Protein AF-A0A5P9CYV8-F1 (afdb_monomer_lite)

Radius of gyration: 15.43 Å; chains: 1; bounding box: 30×13×52 Å

Structure (mmCIF, N/CA/C/O backbone):
data_AF-A0A5P9CYV8-F1
#
_entry.id   AF-A0A5P9CYV8-F1
#
loop_
_atom_site.group_PDB
_atom_site.id
_atom_site.type_symbol
_atom_site.label_atom_id
_atom_site.label_alt_id
_atom_site.label_comp_id
_atom_site.label_asym_id
_atom_site.label_entity_id
_atom_site.label_seq_id
_atom_site.pdbx_PDB_ins_code
_atom_site.Cartn_x
_atom_site.Cartn_y
_atom_site.Cartn_z
_atom_site.occupancy
_atom_site.B_iso_or_equiv
_atom_site.auth_seq_id
_atom_site.auth_comp_id
_atom_site.auth_asym_id
_atom_site.auth_atom_id
_atom_site.pdbx_PDB_model_num
ATOM 1 N N . MET A 1 1 ? -5.800 1.726 15.466 1.00 60.00 1 MET A N 1
ATOM 2 C CA . MET A 1 1 ? -5.494 0.384 14.906 1.00 60.00 1 MET A CA 1
ATOM 3 C C . MET A 1 1 ? -5.027 0.480 13.454 1.00 60.00 1 MET A C 1
ATOM 5 O O . MET A 1 1 ? -4.096 -0.232 13.100 1.00 60.00 1 MET A O 1
ATOM 9 N N . LEU A 1 2 ? -5.589 1.397 12.657 1.00 83.44 2 LEU A N 1
ATOM 10 C CA . LEU A 1 2 ? -5.229 1.591 11.247 1.00 83.44 2 LEU A CA 1
ATOM 11 C C . LEU A 1 2 ? -3.946 2.411 11.001 1.00 83.44 2 LEU A C 1
ATOM 13 O O . LEU A 1 2 ? -3.371 2.280 9.933 1.00 83.44 2 LEU A O 1
ATOM 17 N N . GLU A 1 3 ? -3.422 3.168 11.972 1.00 89.56 3 GLU A N 1
ATOM 18 C CA . GLU A 1 3 ? -2.228 4.034 11.785 1.00 89.56 3 GLU A CA 1
ATOM 19 C C . GLU A 1 3 ? -0.994 3.297 11.221 1.00 89.56 3 GLU A C 1
ATOM 21 O O . GLU A 1 3 ? -0.223 3.833 10.421 1.00 89.56 3 GLU A O 1
ATOM 26 N N . LYS A 1 4 ? -0.796 2.029 11.613 1.00 90.88 4 LYS A N 1
ATOM 27 C CA . LYS A 1 4 ? 0.292 1.197 11.070 1.00 90.88 4 LYS A CA 1
ATOM 28 C C . LYS A 1 4 ? 0.042 0.798 9.614 1.00 90.88 4 LYS A C 1
ATOM 30 O O . LYS A 1 4 ? 0.993 0.708 8.843 1.00 90.88 4 LYS A O 1
ATOM 35 N N . LEU A 1 5 ? -1.220 0.575 9.250 1.00 90.44 5 LEU A N 1
ATOM 36 C CA . LEU A 1 5 ? -1.628 0.292 7.876 1.00 90.44 5 LEU A CA 1
ATOM 37 C C . LEU A 1 5 ? -1.494 1.544 7.010 1.00 90.44 5 LEU A C 1
ATOM 39 O O . LEU A 1 5 ? -0.915 1.463 5.936 1.00 90.44 5 LEU A O 1
ATOM 43 N N . GLU A 1 6 ? -1.895 2.711 7.512 1.00 92.38 6 GLU A N 1
ATOM 44 C CA . GLU A 1 6 ? -1.694 3.999 6.836 1.00 92.38 6 GLU A CA 1
ATOM 45 C C . GLU A 1 6 ? -0.210 4.273 6.561 1.00 92.38 6 GLU A C 1
ATOM 47 O O . GLU A 1 6 ? 0.159 4.654 5.450 1.00 92.38 6 GLU A O 1
ATOM 52 N N . THR A 1 7 ? 0.658 4.006 7.542 1.00 94.38 7 THR A N 1
ATOM 5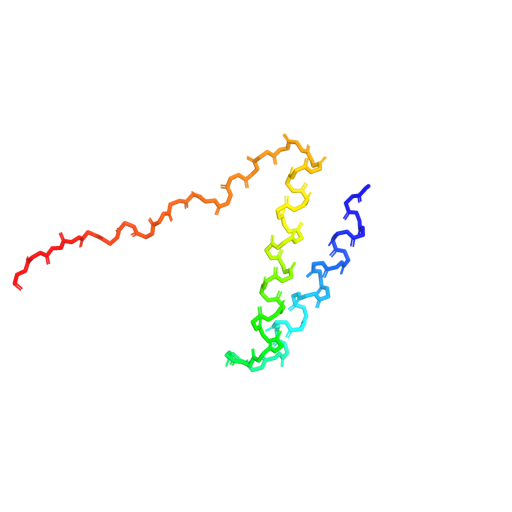3 C CA . THR A 1 7 ? 2.114 4.140 7.379 1.00 94.38 7 THR A CA 1
ATOM 54 C C . THR A 1 7 ? 2.650 3.183 6.310 1.00 94.38 7 THR A C 1
ATOM 56 O O . THR A 1 7 ? 3.423 3.591 5.443 1.00 94.38 7 THR A O 1
ATOM 59 N N . GLY A 1 8 ? 2.218 1.917 6.330 1.00 94.00 8 GLY A N 1
ATOM 60 C CA . GLY A 1 8 ? 2.589 0.933 5.310 1.00 94.00 8 GLY A CA 1
ATOM 61 C C . GLY A 1 8 ? 2.115 1.334 3.910 1.00 94.00 8 GLY A C 1
ATOM 62 O O . GLY A 1 8 ? 2.877 1.250 2.948 1.00 94.00 8 GLY A O 1
ATOM 63 N N . ARG A 1 9 ? 0.885 1.848 3.807 1.00 93.94 9 ARG A N 1
ATOM 64 C CA . ARG A 1 9 ? 0.275 2.318 2.560 1.00 93.94 9 ARG A CA 1
ATOM 65 C C . ARG A 1 9 ? 1.018 3.513 1.977 1.00 93.94 9 ARG A C 1
ATOM 67 O O . ARG A 1 9 ? 1.261 3.563 0.772 1.00 93.94 9 ARG A O 1
ATOM 74 N N . ALA A 1 10 ? 1.402 4.467 2.825 1.00 94.69 10 ALA A N 1
ATOM 75 C CA . ALA A 1 10 ? 2.203 5.615 2.419 1.00 94.69 10 ALA A CA 1
ATOM 76 C C . ALA A 1 10 ? 3.569 5.175 1.867 1.00 94.69 10 ALA A C 1
ATOM 78 O O . ALA A 1 10 ? 3.982 5.658 0.813 1.00 94.69 10 ALA A O 1
ATOM 79 N N . GLY A 1 11 ? 4.220 4.205 2.519 1.00 95.88 11 GLY A N 1
ATOM 80 C CA . GLY A 1 11 ? 5.475 3.620 2.042 1.00 95.88 11 GLY A CA 1
ATOM 81 C C . GLY A 1 11 ? 5.331 2.9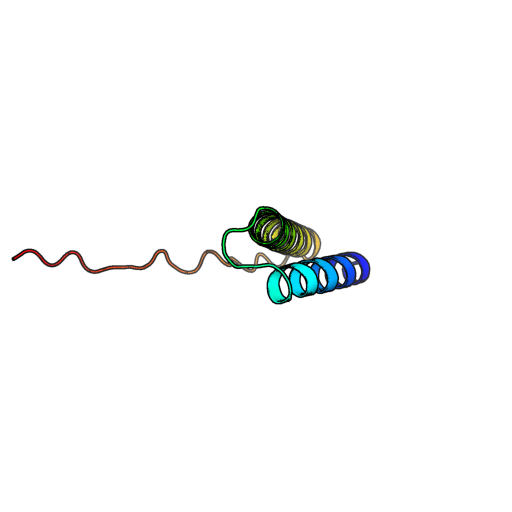16 0.690 1.00 95.88 11 GLY A C 1
ATOM 82 O O . GLY A 1 11 ? 6.106 3.182 -0.226 1.00 95.88 11 GLY A O 1
ATOM 83 N N . ALA A 1 12 ? 4.304 2.078 0.523 1.00 94.19 12 ALA A N 1
ATOM 84 C CA . ALA A 1 12 ? 4.025 1.416 -0.752 1.00 94.19 12 ALA A CA 1
ATOM 85 C C . ALA A 1 12 ? 3.733 2.436 -1.869 1.00 94.19 12 ALA A C 1
ATOM 87 O O . ALA A 1 12 ? 4.290 2.344 -2.960 1.00 94.19 12 ALA A O 1
ATOM 88 N N . THR A 1 13 ? 2.950 3.476 -1.572 1.00 93.44 13 THR A N 1
ATOM 89 C CA . THR A 1 13 ? 2.661 4.568 -2.516 1.00 93.44 13 THR A CA 1
ATOM 90 C C . THR A 1 13 ? 3.925 5.318 -2.931 1.00 93.44 13 THR A C 1
ATOM 92 O O . THR A 1 13 ? 4.062 5.693 -4.095 1.00 93.44 13 THR A O 1
ATOM 95 N N . GLN A 1 14 ? 4.854 5.551 -2.003 1.00 96.69 14 GLN A N 1
ATOM 96 C CA . GLN A 1 14 ? 6.125 6.194 -2.319 1.00 96.69 14 GLN A CA 1
ATOM 97 C C . GLN A 1 14 ? 6.946 5.343 -3.294 1.00 96.69 14 GLN A C 1
ATOM 99 O O . GLN A 1 14 ? 7.358 5.851 -4.334 1.00 96.69 14 GLN A O 1
ATOM 104 N N . VAL A 1 15 ? 7.104 4.044 -3.013 1.00 94.38 15 VAL A N 1
ATOM 105 C CA . VAL A 1 15 ? 7.809 3.117 -3.916 1.00 94.38 15 VAL A CA 1
ATOM 106 C C . VAL A 1 15 ? 7.139 3.085 -5.288 1.00 94.38 15 VAL A C 1
ATOM 108 O O . VAL A 1 15 ? 7.821 3.181 -6.300 1.00 94.38 15 VAL A O 1
ATOM 111 N N . HIS A 1 16 ? 5.808 3.035 -5.339 1.00 91.94 16 HIS A N 1
ATOM 112 C CA . HIS A 1 16 ? 5.054 3.054 -6.592 1.00 91.94 16 HIS A CA 1
ATOM 113 C C . HIS A 1 16 ? 5.269 4.344 -7.408 1.00 91.94 16 HIS A C 1
ATOM 115 O O . HIS A 1 16 ? 5.271 4.301 -8.635 1.00 91.94 16 HIS A O 1
ATOM 121 N N . ARG A 1 17 ? 5.463 5.494 -6.746 1.00 93.25 17 ARG A N 1
ATOM 122 C CA . ARG A 1 17 ? 5.749 6.782 -7.407 1.00 93.25 17 ARG A CA 1
ATOM 123 C C . ARG A 1 17 ?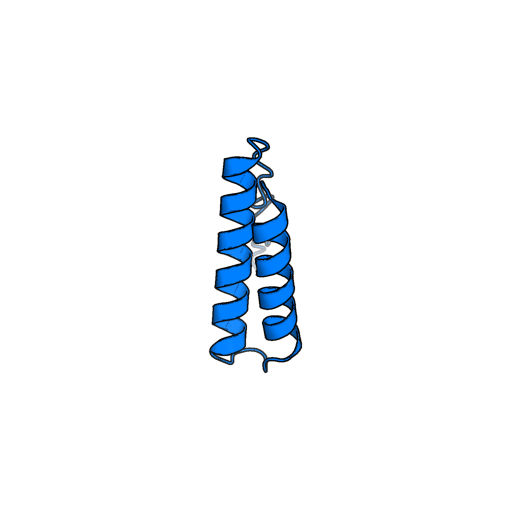 7.178 6.892 -7.929 1.00 93.25 17 ARG A C 1
ATOM 125 O O . ARG A 1 17 ? 7.404 7.611 -8.898 1.00 93.25 17 ARG A O 1
ATOM 132 N N . GLU A 1 18 ? 8.126 6.252 -7.257 1.00 95.81 18 GLU A N 1
ATOM 133 C CA . GLU A 1 18 ? 9.555 6.342 -7.575 1.00 95.81 18 GLU A CA 1
ATOM 134 C C . GLU A 1 18 ? 10.020 5.225 -8.523 1.00 95.81 18 GLU A C 1
ATOM 136 O O . GLU A 1 18 ? 11.002 5.397 -9.245 1.00 95.81 18 GLU A O 1
ATOM 141 N N . ALA A 1 19 ? 9.319 4.089 -8.544 1.00 94.56 19 ALA A N 1
ATOM 142 C CA . ALA A 1 19 ? 9.632 2.957 -9.401 1.00 94.56 19 ALA A CA 1
ATOM 143 C C . ALA A 1 19 ? 9.199 3.188 -10.856 1.00 94.56 19 ALA A C 1
ATOM 145 O O . ALA A 1 19 ? 8.171 3.801 -11.149 1.00 94.56 19 ALA A O 1
ATOM 146 N N . SER A 1 20 ? 9.974 2.633 -11.787 1.00 95.25 20 SER A N 1
ATOM 147 C CA . SER A 1 20 ? 9.602 2.607 -13.200 1.00 95.25 20 SER A CA 1
ATOM 148 C C . SER A 1 20 ? 8.361 1.740 -13.407 1.00 95.25 20 SER A C 1
ATOM 150 O O . SER A 1 20 ? 8.304 0.611 -12.925 1.00 95.25 20 SER A O 1
ATOM 152 N N . ILE A 1 21 ? 7.392 2.235 -14.177 1.00 92.12 21 ILE A N 1
ATOM 153 C CA . ILE A 1 21 ? 6.183 1.476 -14.525 1.00 92.12 21 ILE A CA 1
ATOM 154 C C . ILE A 1 21 ? 6.579 0.146 -15.183 1.00 92.12 21 ILE A C 1
ATOM 156 O O . ILE A 1 21 ? 7.373 0.124 -16.126 1.00 92.12 21 ILE A O 1
ATOM 160 N N . GLY A 1 22 ? 6.018 -0.954 -14.676 1.00 90.50 22 GLY A N 1
ATOM 161 C CA . GLY A 1 22 ? 6.326 -2.317 -15.121 1.00 90.50 22 GLY A CA 1
ATOM 162 C C . GLY A 1 22 ? 7.628 -2.897 -14.558 1.00 90.50 22 GLY A C 1
ATOM 163 O O . GLY A 1 22 ? 8.051 -3.969 -14.992 1.00 90.50 22 GLY A O 1
ATOM 164 N N . SER A 1 23 ? 8.292 -2.211 -13.620 1.00 94.62 23 SER A N 1
ATOM 165 C CA . SER A 1 23 ? 9.351 -2.821 -12.818 1.00 94.62 23 SER A CA 1
ATOM 166 C C . SER A 1 23 ? 8.757 -3.700 -11.720 1.00 94.62 23 SER A C 1
ATOM 168 O O . SER A 1 23 ? 7.623 -3.518 -11.276 1.00 94.62 23 SER A O 1
ATOM 170 N N . ARG A 1 24 ? 9.564 -4.636 -11.219 1.00 96.44 24 ARG A N 1
ATOM 171 C CA . ARG A 1 24 ? 9.143 -5.532 -10.140 1.00 96.44 24 ARG A CA 1
ATOM 172 C C . ARG A 1 24 ? 8.750 -4.760 -8.877 1.00 96.44 24 ARG A C 1
ATOM 174 O O . ARG A 1 24 ? 7.831 -5.159 -8.175 1.00 96.44 24 ARG A O 1
ATOM 181 N N . GLU A 1 25 ? 9.451 -3.676 -8.573 1.00 95.94 25 GLU A N 1
ATOM 182 C CA . GLU A 1 25 ? 9.183 -2.806 -7.429 1.00 95.94 25 GLU A CA 1
ATOM 183 C C . GLU A 1 25 ? 7.837 -2.095 -7.575 1.00 95.94 25 GLU A C 1
ATOM 185 O O . GLU A 1 25 ? 7.086 -2.027 -6.605 1.00 95.94 25 GLU A O 1
ATOM 190 N N . TYR A 1 26 ? 7.509 -1.627 -8.782 1.00 94.94 26 TYR A N 1
ATOM 191 C CA . TYR A 1 26 ? 6.217 -1.019 -9.097 1.00 94.94 26 TYR A CA 1
ATOM 192 C C . TYR A 1 26 ? 5.063 -2.013 -8.899 1.00 94.94 26 TYR A C 1
ATOM 194 O O . TYR A 1 26 ? 4.075 -1.702 -8.225 1.00 94.94 26 TYR A O 1
ATOM 202 N N . ASP A 1 27 ? 5.216 -3.236 -9.414 1.00 95.75 27 ASP A N 1
ATOM 203 C CA . ASP A 1 27 ? 4.208 -4.295 -9.295 1.00 95.75 27 ASP A CA 1
ATOM 204 C C . ASP A 1 27 ? 4.024 -4.737 -7.835 1.00 95.75 27 ASP A C 1
ATOM 206 O O . ASP A 1 27 ? 2.900 -4.848 -7.342 1.00 95.75 27 ASP A O 1
ATOM 210 N N . LEU A 1 28 ? 5.126 -4.927 -7.100 1.00 96.31 28 LEU A N 1
ATOM 211 C CA . LEU A 1 28 ? 5.081 -5.295 -5.683 1.00 96.31 28 LEU A CA 1
ATOM 212 C C . LEU A 1 28 ? 4.493 -4.181 -4.811 1.00 96.31 28 LEU A C 1
ATOM 214 O O . LEU A 1 28 ? 3.765 -4.476 -3.866 1.00 96.31 28 LEU A O 1
ATOM 218 N N . ALA A 1 29 ? 4.779 -2.915 -5.118 1.00 94.69 29 ALA A N 1
ATOM 219 C CA . ALA A 1 29 ? 4.194 -1.778 -4.417 1.00 94.69 29 ALA A CA 1
ATOM 220 C C . ALA A 1 29 ? 2.683 -1.661 -4.666 1.00 94.69 29 ALA A C 1
ATOM 222 O O . ALA A 1 29 ? 1.930 -1.331 -3.747 1.00 94.69 29 ALA A O 1
ATOM 223 N N . THR A 1 30 ? 2.233 -1.990 -5.880 1.00 94.31 30 THR A N 1
ATOM 224 C CA . THR A 1 30 ? 0.805 -2.082 -6.222 1.00 94.31 30 THR A CA 1
ATOM 225 C C . THR A 1 30 ? 0.130 -3.170 -5.393 1.00 94.31 30 THR A C 1
ATOM 227 O O . THR A 1 30 ? -0.793 -2.878 -4.637 1.00 94.31 30 THR A O 1
ATOM 230 N N . TYR A 1 31 ? 0.672 -4.391 -5.426 1.00 95.81 31 TYR A N 1
ATOM 231 C CA . TYR A 1 31 ? 0.162 -5.519 -4.644 1.00 95.81 31 TYR A CA 1
ATOM 232 C C . TYR A 1 31 ? 0.118 -5.221 -3.137 1.00 95.81 31 TYR A C 1
ATOM 234 O O . TYR A 1 31 ? -0.861 -5.518 -2.457 1.00 95.81 31 TYR A O 1
ATOM 242 N N . ALA A 1 32 ? 1.174 -4.604 -2.599 1.00 95.06 32 ALA A N 1
ATOM 243 C CA . ALA A 1 32 ? 1.226 -4.227 -1.191 1.00 95.06 32 ALA A CA 1
ATOM 244 C C . ALA A 1 32 ? 0.144 -3.199 -0.828 1.00 95.06 32 ALA A C 1
ATOM 246 O O . ALA A 1 32 ? -0.442 -3.292 0.247 1.00 95.06 32 ALA A O 1
ATOM 247 N N . THR A 1 33 ? -0.133 -2.242 -1.716 1.00 95.00 33 THR A N 1
ATOM 248 C CA . THR A 1 33 ? -1.181 -1.235 -1.504 1.00 95.00 33 THR A CA 1
ATOM 249 C C . THR A 1 33 ? -2.560 -1.890 -1.461 1.00 95.00 33 THR A C 1
ATOM 251 O O . THR A 1 33 ? -3.307 -1.656 -0.515 1.00 95.00 33 THR A O 1
ATOM 254 N N . GLU A 1 34 ? -2.862 -2.773 -2.416 1.00 94.25 34 GLU A N 1
ATOM 255 C CA . GLU A 1 34 ? -4.130 -3.514 -2.469 1.00 94.25 34 GLU A CA 1
ATOM 256 C C . GLU A 1 34 ? -4.342 -4.383 -1.222 1.00 94.25 34 GLU A C 1
ATOM 258 O O . GLU A 1 34 ? -5.406 -4.340 -0.610 1.00 94.25 34 GLU A O 1
ATOM 263 N N . ALA A 1 35 ? -3.312 -5.117 -0.789 1.00 94.56 35 ALA A N 1
ATOM 264 C CA . ALA A 1 35 ? -3.391 -5.962 0.401 1.00 94.56 35 ALA A CA 1
ATOM 265 C C . ALA A 1 35 ? -3.594 -5.153 1.695 1.00 94.56 35 ALA A C 1
ATOM 267 O O . ALA A 1 35 ? -4.273 -5.609 2.618 1.00 94.56 35 ALA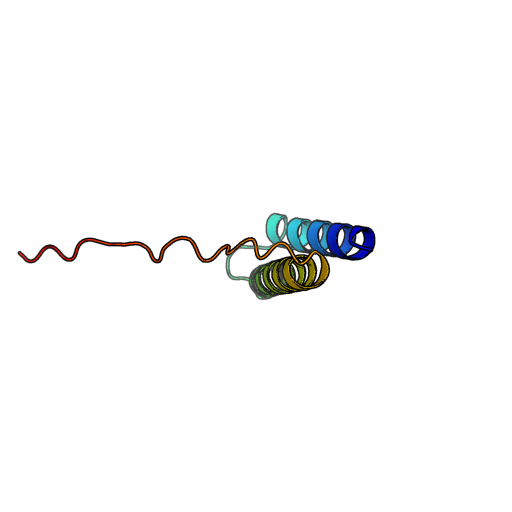 A O 1
ATOM 268 N N . ILE A 1 36 ? -2.996 -3.959 1.785 1.00 93.62 36 ILE A N 1
ATOM 269 C CA . ILE A 1 36 ? -3.182 -3.063 2.931 1.00 93.62 36 ILE A CA 1
ATOM 270 C C . ILE A 1 36 ? -4.597 -2.489 2.940 1.00 93.62 36 ILE A C 1
ATOM 272 O O . ILE A 1 36 ? -5.214 -2.459 4.004 1.00 93.62 36 ILE A O 1
ATOM 276 N N . ASP A 1 37 ? -5.107 -2.077 1.780 1.00 89.19 37 ASP A N 1
ATOM 277 C CA . ASP A 1 37 ? -6.464 -1.549 1.647 1.00 89.19 37 ASP A CA 1
ATOM 278 C C . ASP A 1 37 ? -7.500 -2.636 1.994 1.00 89.19 37 ASP A C 1
ATOM 280 O O . ASP A 1 37 ? -8.383 -2.389 2.812 1.00 89.19 37 ASP A O 1
ATOM 284 N N . GLU A 1 38 ? -7.328 -3.874 1.511 1.00 90.75 38 GLU A N 1
ATOM 285 C CA . GLU A 1 38 ? -8.185 -5.018 1.869 1.00 90.75 38 GLU A CA 1
ATOM 286 C C . GLU A 1 38 ? -8.139 -5.342 3.373 1.00 90.75 38 GLU A C 1
ATOM 288 O O . GLU A 1 38 ? -9.156 -5.662 3.995 1.00 90.75 38 GLU A O 1
ATOM 293 N N . LEU A 1 39 ? -6.957 -5.279 3.991 1.00 89.06 39 LEU A N 1
ATOM 294 C CA . LEU A 1 39 ? -6.824 -5.521 5.425 1.00 89.06 39 LEU A CA 1
ATOM 295 C C . LEU A 1 39 ? -7.462 -4.397 6.252 1.00 89.06 39 LEU A C 1
ATOM 297 O O . LEU A 1 39 ? -8.084 -4.679 7.278 1.00 89.06 39 LEU A O 1
ATOM 301 N N . ALA A 1 40 ? -7.313 -3.142 5.826 1.00 89.44 40 ALA A N 1
ATOM 302 C CA . ALA A 1 40 ? -7.945 -1.998 6.473 1.00 89.44 40 ALA A CA 1
ATOM 303 C C . ALA A 1 40 ? -9.474 -2.107 6.408 1.00 89.44 40 ALA A C 1
ATOM 305 O O . ALA A 1 40 ? -10.128 -1.923 7.431 1.00 89.44 40 ALA A O 1
ATOM 306 N N . ASP A 1 41 ? -10.017 -2.497 5.256 1.00 86.69 41 ASP A N 1
ATOM 307 C CA . ASP A 1 41 ? -11.443 -2.746 5.027 1.00 86.69 41 ASP A CA 1
ATOM 308 C C . ASP A 1 41 ? -12.011 -3.778 6.019 1.00 86.69 41 ASP A C 1
ATOM 310 O O . ASP A 1 41 ? -12.916 -3.496 6.812 1.00 86.69 41 ASP A O 1
ATOM 314 N N . LYS A 1 42 ? -11.367 -4.951 6.095 1.00 87.31 42 LYS A N 1
ATOM 315 C CA . LYS A 1 42 ? -11.757 -6.038 7.010 1.00 87.31 42 LYS A CA 1
ATOM 316 C C . LYS A 1 42 ? -11.684 -5.648 8.485 1.00 87.31 42 LYS A C 1
ATOM 318 O O . LYS A 1 42 ? -12.470 -6.151 9.285 1.00 87.31 42 LYS A O 1
ATOM 323 N N . LEU A 1 43 ? -10.724 -4.804 8.864 1.00 86.31 43 LEU A N 1
ATOM 324 C CA . LEU A 1 43 ? -10.549 -4.361 10.250 1.00 86.31 43 LEU A CA 1
ATOM 325 C C . LEU A 1 43 ? -11.495 -3.223 10.639 1.00 86.31 43 LEU A C 1
ATOM 327 O O . LEU A 1 43 ? -11.878 -3.139 11.805 1.00 86.31 43 LEU A O 1
ATOM 331 N N . SER A 1 44 ? -11.856 -2.356 9.694 1.00 82.12 44 SER A N 1
ATOM 332 C CA . SER A 1 44 ? -12.810 -1.267 9.916 1.00 82.12 44 SER A CA 1
ATOM 333 C C . SER A 1 44 ? -14.250 -1.770 9.987 1.00 82.12 44 SER A C 1
ATOM 335 O O . SER A 1 44 ? -15.089 -1.118 10.602 1.00 82.12 44 SER A O 1
ATOM 337 N N . GLY A 1 45 ? -14.550 -2.921 9.371 1.00 71.12 45 GLY A N 1
ATOM 338 C CA . GLY A 1 45 ? -15.921 -3.432 9.260 1.00 71.12 45 GLY A CA 1
ATOM 339 C C . G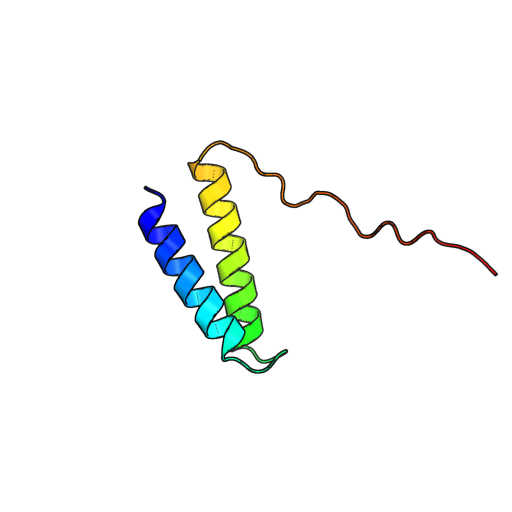LY A 1 45 ? -16.816 -2.570 8.359 1.00 71.12 45 GLY A C 1
ATOM 340 O O . GLY A 1 45 ? -18.006 -2.845 8.225 1.00 71.12 45 GLY A O 1
ATOM 341 N N . GLU A 1 46 ? -16.241 -1.540 7.741 1.00 60.28 46 GLU A N 1
ATOM 342 C CA . GLU A 1 46 ? -16.802 -0.826 6.611 1.00 60.28 46 GLU A CA 1
ATOM 343 C C . GLU A 1 46 ? -16.289 -1.548 5.377 1.00 60.28 46 GLU A C 1
ATOM 345 O O . GLU A 1 46 ? -15.150 -1.329 4.997 1.00 60.28 46 GLU A O 1
ATOM 350 N N . GLU A 1 47 ? -17.099 -2.435 4.801 1.00 51.81 47 GLU A N 1
ATOM 351 C CA . GLU A 1 47 ? -16.834 -3.022 3.487 1.00 51.81 47 GLU A CA 1
ATOM 352 C C . GLU A 1 47 ? -16.961 -1.902 2.441 1.00 51.81 47 GLU A C 1
ATOM 354 O O . GLU A 1 47 ? -18.004 -1.707 1.809 1.00 51.81 47 GLU A O 1
ATOM 359 N N . GLN A 1 48 ? -15.917 -1.093 2.283 1.00 53.28 48 GLN A N 1
ATOM 360 C CA . GLN A 1 48 ? -15.759 -0.230 1.129 1.00 53.28 48 GLN A CA 1
ATOM 361 C C . GLN A 1 48 ? -15.367 -1.129 -0.036 1.00 53.28 48 GLN A C 1
ATOM 363 O O . GLN A 1 48 ? -14.209 -1.237 -0.426 1.00 53.28 48 GLN A O 1
ATOM 368 N N . CYS A 1 49 ? -16.388 -1.775 -0.604 1.00 43.22 49 CYS A N 1
ATOM 369 C CA . CYS A 1 49 ? -16.362 -2.453 -1.890 1.00 43.22 49 CYS A CA 1
ATOM 370 C C . CYS A 1 49 ? -15.699 -1.558 -2.961 1.00 43.22 49 CYS A C 1
ATOM 372 O O . CYS A 1 49 ? -16.367 -0.863 -3.727 1.00 43.22 49 CYS A O 1
ATOM 374 N N . LEU A 1 50 ? -14.371 -1.620 -3.075 1.00 53.91 50 LEU A N 1
ATOM 375 C CA . LEU A 1 50 ? -13.594 -1.010 -4.157 1.00 53.91 50 LEU A CA 1
ATOM 376 C C . LEU A 1 50 ? -13.639 -1.856 -5.438 1.00 53.91 50 LEU A C 1
ATOM 378 O O . LEU A 1 50 ? -12.891 -1.619 -6.379 1.00 53.91 50 LEU A O 1
ATOM 382 N N . HIS A 1 51 ? -14.577 -2.802 -5.518 1.00 46.69 51 HIS A N 1
ATOM 383 C CA . HIS A 1 51 ? -14.990 -3.436 -6.765 1.00 46.69 51 HIS A CA 1
ATOM 384 C C . HIS A 1 51 ? -16.301 -2.833 -7.294 1.00 46.69 51 HIS A C 1
ATOM 386 O O . HIS A 1 51 ? -17.183 -3.527 -7.800 1.00 46.69 51 HIS A O 1
ATOM 392 N N . ALA A 1 52 ? -16.447 -1.509 -7.209 1.00 51.03 52 ALA A N 1
ATOM 393 C CA . ALA A 1 52 ? -17.458 -0.810 -7.986 1.00 51.03 52 ALA A CA 1
ATOM 394 C C . ALA A 1 52 ? -17.016 -0.741 -9.459 1.00 51.03 52 ALA A C 1
ATOM 396 O O . ALA A 1 52 ? -16.445 0.246 -9.918 1.00 51.03 52 ALA A O 1
ATOM 397 N N . LYS A 1 53 ? -17.416 -1.793 -10.185 1.00 46.66 53 LYS A N 1
ATOM 398 C CA . LYS A 1 53 ? -17.630 -1.880 -11.638 1.00 46.66 53 LYS A CA 1
ATOM 399 C C . LYS A 1 53 ? -16.427 -2.389 -12.463 1.00 46.66 53 LYS A C 1
ATOM 401 O O . LYS A 1 53 ? -15.471 -1.643 -12.668 1.00 46.66 53 LYS A O 1
ATOM 406 N N . PRO A 1 54 ? -16.498 -3.602 -13.057 1.00 51.25 54 PRO A N 1
ATOM 407 C CA . PRO A 1 54 ? -15.672 -3.896 -14.226 1.00 51.25 54 PRO A CA 1
ATOM 408 C C . PRO A 1 54 ? -15.971 -2.845 -15.297 1.00 51.25 54 PRO A C 1
ATOM 410 O O . PRO A 1 54 ? -17.112 -2.386 -15.407 1.00 51.25 54 PRO A O 1
ATOM 413 N N . ALA A 1 55 ? -14.969 -2.445 -16.081 1.00 55.38 55 ALA A N 1
ATOM 414 C CA . ALA A 1 55 ? -15.188 -1.597 -17.243 1.00 55.38 55 ALA A CA 1
ATOM 415 C C . ALA A 1 55 ? -16.289 -2.236 -18.101 1.00 55.38 55 ALA A C 1
ATOM 417 O O . ALA A 1 55 ? -16.076 -3.259 -18.748 1.00 55.38 55 ALA A O 1
ATOM 418 N N . ASN A 1 56 ? -17.493 -1.660 -18.061 1.00 51.69 56 ASN A N 1
ATOM 419 C CA . ASN A 1 56 ? -18.568 -2.035 -18.959 1.00 51.69 56 ASN A CA 1
ATOM 420 C C . ASN A 1 56 ? -18.190 -1.423 -20.306 1.00 51.69 56 ASN A C 1
ATOM 422 O O . ASN A 1 56 ? -18.678 -0.355 -20.661 1.00 51.69 56 ASN A O 1
ATOM 426 N N . THR A 1 57 ? -17.227 -2.038 -20.990 1.00 58.09 57 THR A N 1
ATOM 427 C CA . THR A 1 57 ? -16.985 -1.808 -22.405 1.00 58.09 57 THR A CA 1
ATOM 428 C C . THR A 1 57 ? -18.239 -2.327 -23.094 1.00 58.09 57 THR A C 1
ATOM 430 O O . THR A 1 57 ? -18.469 -3.538 -23.061 1.00 58.09 57 THR A O 1
ATOM 433 N N . PRO A 1 58 ? -19.108 -1.471 -23.658 1.00 47.28 58 PRO A N 1
ATOM 434 C CA . PRO A 1 58 ? -20.174 -1.988 -24.488 1.00 47.28 58 PRO A CA 1
ATOM 435 C C . PRO A 1 58 ? -19.498 -2.690 -25.664 1.00 47.28 58 PRO A C 1
ATOM 437 O O . PRO A 1 58 ? -18.812 -2.056 -26.466 1.00 47.28 58 PRO A O 1
ATOM 440 N N . GLY A 1 59 ? -19.652 -4.011 -25.738 1.00 55.41 59 GLY A N 1
ATOM 441 C CA . GLY A 1 59 ? -19.428 -4.721 -26.983 1.00 55.41 59 GLY A CA 1
ATOM 442 C C . GLY A 1 59 ? -20.352 -4.092 -28.016 1.00 55.41 59 GLY A C 1
ATOM 443 O O . GLY A 1 59 ? -21.569 -4.199 -27.895 1.00 55.41 59 GLY A O 1
ATOM 444 N N . SER A 1 60 ? -19.784 -3.378 -28.983 1.00 49.72 60 SER A N 1
ATOM 445 C CA . SER A 1 60 ? -20.506 -3.006 -30.189 1.00 49.72 60 SER A CA 1
ATOM 446 C C . SER A 1 60 ? -19.777 -3.622 -31.360 1.00 49.72 60 SER A C 1
ATOM 448 O O . SER A 1 60 ? -18.723 -3.156 -31.787 1.00 49.72 60 SER A O 1
ATOM 450 N N . GLU A 1 61 ? -20.389 -4.697 -31.832 1.00 49.91 61 GLU A N 1
ATOM 451 C CA . GLU A 1 61 ? -20.246 -5.262 -33.159 1.00 49.91 61 GLU A CA 1
ATOM 452 C C . GLU A 1 61 ? -20.209 -4.152 -34.219 1.00 49.91 61 GLU A C 1
ATOM 454 O O . GLU A 1 61 ? -21.044 -3.238 -34.197 1.00 49.91 61 GLU A O 1
ATOM 459 N N . ARG A 1 62 ? -19.253 -4.257 -35.144 1.00 48.84 62 ARG A N 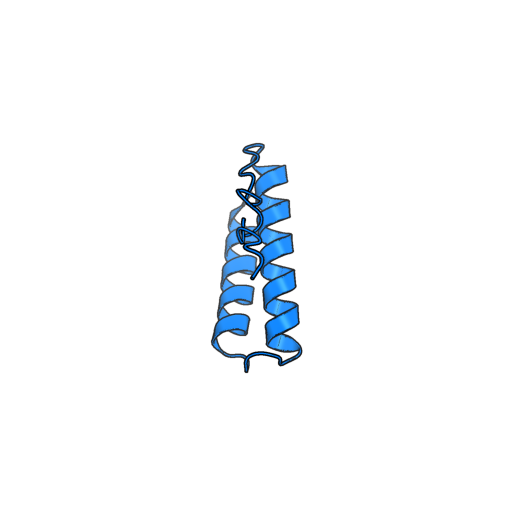1
ATOM 460 C CA . ARG A 1 62 ? -19.427 -3.989 -36.575 1.00 48.84 62 ARG A CA 1
ATOM 461 C C . ARG A 1 62 ? -18.286 -4.596 -37.375 1.00 48.84 62 ARG A C 1
ATOM 463 O O . ARG A 1 62 ? -17.124 -4.427 -36.951 1.00 48.84 62 ARG A O 1
#

Secondary structure (DSSP, 8-state):
--HHHHHHHHHHHHHHHHSPTTSHHHHHHHHHHHHHHHHHHHHHS-----------------

Sequence (62 aa):
MLEKLETGRAGATQVHREASIGSREYDLATYATEAIDELADKLSGEEQCLHAKPANTPGSER

Foldseek 3Di:
DLPVLVVQLVVLVVQLVVDDPPDPSVVVSVVSNVVSVVVVCVVVVPVPPPPPDDPPPPDDDD

pLDDT: mean 80.48, std 18.85, range [43.22, 96.69]